Protein AF-F0QXR1-F1 (afdb_monomer_lite)

Organism: Vulcanisaeta moutnovskia (strain 768-28) (NCBI:txid985053)

Structure (mmCIF, N/CA/C/O backbone):
data_AF-F0QXR1-F1
#
_entry.id   AF-F0QXR1-F1
#
loop_
_atom_site.group_PDB
_atom_site.id
_atom_site.type_symbol
_atom_site.label_atom_id
_atom_site.label_alt_id
_atom_site.label_comp_id
_atom_site.label_asym_id
_atom_site.label_entity_id
_atom_site.label_seq_id
_atom_site.pdbx_PDB_ins_code
_atom_site.Cartn_x
_atom_site.Cartn_y
_atom_site.Cartn_z
_atom_site.occupancy
_atom_site.B_iso_or_equiv
_atom_site.auth_seq_id
_atom_site.auth_comp_id
_atom_site.auth_asym_id
_atom_site.auth_atom_id
_atom_site.pdbx_PDB_model_num
ATOM 1 N N . MET A 1 1 ? 12.533 4.078 -15.653 1.00 72.50 1 MET A N 1
ATOM 2 C CA . MET A 1 1 ? 11.443 5.042 -15.370 1.00 72.50 1 MET A CA 1
ATOM 3 C C . MET A 1 1 ? 10.532 5.241 -16.582 1.00 72.50 1 MET A C 1
ATOM 5 O O . MET A 1 1 ? 11.009 5.648 -17.636 1.00 72.50 1 MET A O 1
ATOM 9 N N . LEU A 1 2 ? 9.232 4.971 -16.427 1.00 80.25 2 LEU A N 1
ATOM 10 C CA . LEU A 1 2 ? 8.187 5.244 -17.425 1.00 80.25 2 LEU A CA 1
ATOM 11 C C . LEU A 1 2 ? 7.410 6.503 -17.015 1.00 80.25 2 LEU A C 1
ATOM 13 O O . LEU A 1 2 ? 6.912 6.573 -15.891 1.00 80.25 2 LEU A O 1
ATOM 17 N N . THR A 1 3 ? 7.275 7.476 -17.915 1.00 80.38 3 THR A N 1
ATOM 18 C CA . THR A 1 3 ? 6.455 8.674 -17.676 1.00 80.38 3 THR A CA 1
ATOM 19 C C . THR A 1 3 ? 5.080 8.482 -18.296 1.00 80.38 3 THR A C 1
ATOM 21 O O . THR A 1 3 ? 4.960 8.214 -19.491 1.00 80.38 3 THR A O 1
ATOM 24 N N . LEU A 1 4 ? 4.039 8.635 -17.485 1.00 72.56 4 LEU A N 1
ATOM 25 C CA . LEU A 1 4 ? 2.652 8.558 -17.917 1.00 72.56 4 LEU A CA 1
ATOM 26 C C . LEU A 1 4 ? 2.034 9.959 -17.839 1.00 72.56 4 LEU A C 1
ATOM 28 O O . LEU A 1 4 ? 1.916 10.543 -16.760 1.00 72.56 4 LEU A O 1
ATOM 32 N N . SER A 1 5 ? 1.610 10.482 -18.988 1.00 60.94 5 SER A N 1
ATOM 33 C CA . SER A 1 5 ? 0.828 11.713 -19.089 1.00 60.94 5 SER A CA 1
ATOM 34 C C . SER A 1 5 ? -0.500 11.369 -19.745 1.00 60.94 5 SER A C 1
ATOM 36 O O . SER A 1 5 ? -0.561 11.071 -20.933 1.00 60.94 5 SER A O 1
ATOM 38 N N . GLU A 1 6 ? -1.578 11.357 -18.968 1.00 52.34 6 GLU A N 1
ATOM 39 C CA . GLU A 1 6 ? -2.921 11.207 -19.520 1.00 52.34 6 GLU A CA 1
ATOM 40 C C . GLU A 1 6 ? -3.822 12.330 -19.019 1.00 52.34 6 GLU A C 1
ATOM 42 O O . GLU A 1 6 ? -3.896 12.620 -17.819 1.00 52.34 6 GLU A O 1
ATOM 47 N N . GLY A 1 7 ? -4.636 12.879 -19.925 1.00 43.28 7 GLY A N 1
ATOM 48 C CA . GLY A 1 7 ? -5.728 13.806 -19.607 1.00 43.28 7 GLY A CA 1
ATOM 49 C C . GLY A 1 7 ? -6.754 13.283 -18.578 1.00 43.28 7 GLY A C 1
ATOM 50 O O . GLY A 1 7 ? -7.617 14.042 -18.146 1.00 43.28 7 GLY A O 1
ATOM 51 N N . LEU A 1 8 ? -6.650 12.023 -18.130 1.00 47.97 8 LEU A N 1
ATOM 52 C CA . LEU A 1 8 ? -7.508 11.349 -17.147 1.00 47.97 8 LEU A CA 1
ATOM 53 C C . LEU A 1 8 ? -6.996 11.424 -15.689 1.00 47.97 8 LEU A C 1
ATOM 55 O O . LEU A 1 8 ? -7.782 11.190 -14.763 1.00 47.97 8 LEU A O 1
ATOM 59 N N . ILE A 1 9 ? -5.730 11.797 -15.449 1.00 52.00 9 ILE A N 1
ATOM 60 C CA . ILE A 1 9 ? -5.083 11.875 -14.118 1.00 52.00 9 ILE A CA 1
ATOM 61 C C . ILE A 1 9 ? -4.998 13.337 -13.644 1.00 52.00 9 ILE A C 1
ATOM 63 O O . ILE A 1 9 ? -3.926 13.876 -13.400 1.00 52.00 9 ILE A O 1
ATOM 67 N N . ARG A 1 10 ? -6.131 14.052 -13.580 1.00 54.28 10 ARG A N 1
ATOM 68 C CA . ARG A 1 10 ? -6.180 15.487 -13.189 1.00 54.28 10 ARG A CA 1
ATOM 69 C C . ARG A 1 10 ? -5.155 16.394 -13.922 1.00 54.28 10 ARG A C 1
ATOM 71 O O . ARG A 1 10 ? -4.779 17.425 -13.372 1.00 54.28 10 ARG A O 1
ATOM 78 N N . ARG A 1 11 ? -4.717 16.033 -15.140 1.00 61.03 11 ARG A N 1
ATOM 79 C CA . ARG A 1 11 ? -3.659 16.724 -15.913 1.00 61.03 11 ARG A CA 1
ATOM 80 C C . ARG A 1 11 ? -2.295 16.805 -15.204 1.00 61.03 11 ARG A C 1
ATOM 82 O O . ARG A 1 11 ? -1.576 17.782 -15.382 1.00 61.03 11 ARG A O 1
ATOM 89 N N . ARG A 1 12 ? -1.949 15.822 -14.370 1.00 67.25 12 ARG A N 1
ATOM 90 C CA . ARG A 1 12 ? -0.618 15.725 -13.758 1.00 67.25 12 ARG A CA 1
ATOM 91 C C . ARG A 1 12 ? 0.124 14.531 -14.330 1.00 67.25 12 ARG A C 1
ATOM 93 O O . ARG A 1 12 ? -0.427 13.434 -14.380 1.00 67.25 12 ARG A O 1
ATOM 100 N N . GLU A 1 13 ? 1.360 14.771 -14.740 1.00 76.94 13 GLU A N 1
ATOM 101 C CA . GLU A 1 13 ? 2.291 13.710 -15.098 1.00 76.94 13 GLU A CA 1
ATOM 102 C C . GLU A 1 13 ? 2.606 12.873 -13.863 1.00 76.94 13 GLU A C 1
ATOM 104 O O . GLU A 1 13 ? 2.710 13.392 -12.746 1.00 76.94 13 GLU A O 1
ATOM 109 N N . VAL A 1 14 ? 2.733 11.569 -14.065 1.00 84.00 14 VAL A N 1
ATOM 110 C CA . VAL A 1 14 ? 3.158 10.643 -13.023 1.00 84.00 14 VAL A CA 1
ATOM 111 C C . VAL A 1 14 ? 4.272 9.754 -13.546 1.00 84.00 14 VAL A C 1
ATOM 113 O O . VAL A 1 14 ? 4.337 9.418 -14.728 1.00 84.00 14 VAL A O 1
ATOM 116 N N . TYR A 1 15 ? 5.145 9.365 -12.633 1.00 87.75 15 TYR A N 1
ATOM 117 C CA . TYR A 1 15 ? 6.310 8.544 -12.904 1.00 87.75 15 TYR A CA 1
ATOM 118 C C . TYR A 1 15 ? 6.078 7.161 -12.332 1.00 87.75 15 TYR A C 1
ATOM 120 O O . TYR A 1 15 ? 5.673 7.035 -11.173 1.00 87.75 15 TYR A O 1
ATOM 128 N N . VAL A 1 16 ? 6.337 6.141 -13.140 1.00 88.75 16 VAL A N 1
ATOM 129 C CA . VAL A 1 16 ? 6.186 4.743 -12.754 1.00 88.75 16 VAL A CA 1
ATOM 130 C C . VAL A 1 16 ? 7.544 4.056 -12.760 1.00 88.75 16 VAL A C 1
ATOM 132 O O . VAL A 1 16 ? 8.343 4.219 -13.687 1.00 88.75 16 VAL A O 1
ATOM 135 N N . TYR A 1 17 ? 7.775 3.274 -11.714 1.00 91.06 17 TYR A N 1
ATOM 136 C CA . TYR A 1 17 ? 8.972 2.477 -11.488 1.00 91.06 17 TYR A CA 1
ATOM 137 C C . TYR A 1 17 ? 8.542 1.046 -11.193 1.00 91.06 17 TYR A C 1
ATOM 139 O O . TYR A 1 17 ? 7.584 0.853 -10.445 1.00 91.06 17 TYR A O 1
ATOM 147 N N . GLY A 1 18 ? 9.225 0.064 -11.771 1.00 91.44 18 GLY A N 1
ATOM 148 C CA . GLY A 1 18 ? 9.021 -1.345 -11.453 1.00 91.44 18 GLY A CA 1
ATOM 149 C C . GLY A 1 18 ? 10.241 -1.937 -10.782 1.00 91.44 18 GLY A C 1
ATOM 150 O O . GLY A 1 18 ? 11.362 -1.537 -11.080 1.00 91.44 18 GLY A O 1
ATOM 151 N N . PHE A 1 19 ? 10.014 -2.883 -9.882 1.00 92.00 19 PHE A N 1
ATOM 152 C CA . PHE A 1 19 ? 11.052 -3.588 -9.144 1.00 92.00 19 PHE A CA 1
ATOM 153 C C . PHE A 1 19 ? 10.645 -5.044 -8.950 1.00 92.00 19 PHE A C 1
ATOM 155 O O . PHE A 1 19 ? 9.488 -5.334 -8.630 1.00 92.00 19 PHE A O 1
ATOM 162 N N . ARG A 1 20 ? 11.613 -5.953 -9.040 1.00 88.06 20 ARG A N 1
ATOM 163 C CA . ARG A 1 20 ? 11.394 -7.360 -8.711 1.00 88.06 20 ARG A CA 1
ATOM 164 C C . ARG A 1 20 ? 11.260 -7.526 -7.193 1.00 88.06 20 ARG A C 1
ATOM 166 O O . ARG A 1 20 ? 12.083 -7.039 -6.430 1.00 88.06 20 ARG A O 1
ATOM 173 N N . SER A 1 21 ? 10.249 -8.245 -6.720 1.00 78.81 21 SER A N 1
ATOM 174 C CA . SER A 1 21 ? 10.169 -8.647 -5.305 1.00 78.81 21 SER A CA 1
ATOM 175 C C . SER A 1 21 ? 11.147 -9.806 -5.030 1.00 78.81 21 SER A C 1
ATOM 177 O O . SER A 1 21 ? 11.225 -10.713 -5.864 1.00 78.81 21 SER A O 1
ATOM 179 N N . PRO A 1 22 ? 11.885 -9.833 -3.898 1.00 72.50 22 PRO A N 1
ATOM 180 C CA . PRO A 1 22 ? 11.753 -8.974 -2.714 1.00 72.50 22 PRO A CA 1
ATOM 181 C C . PRO A 1 22 ? 12.795 -7.838 -2.628 1.00 72.50 22 PRO A C 1
ATOM 183 O O . PRO A 1 22 ? 13.458 -7.671 -1.603 1.00 72.50 22 PRO A O 1
ATOM 186 N N . THR A 1 23 ? 12.968 -7.021 -3.670 1.00 82.69 23 THR A N 1
ATOM 187 C CA . THR A 1 23 ? 13.777 -5.798 -3.551 1.00 82.69 23 THR A CA 1
ATOM 188 C C . THR A 1 23 ? 13.119 -4.814 -2.585 1.00 82.69 23 THR A C 1
ATOM 190 O O . THR A 1 23 ? 11.924 -4.563 -2.678 1.00 82.69 23 THR A O 1
ATOM 193 N N . SER A 1 24 ? 13.902 -4.253 -1.658 1.00 88.25 24 SER A N 1
ATOM 194 C CA . SER A 1 24 ? 13.409 -3.292 -0.666 1.00 88.25 24 SER A CA 1
ATOM 195 C C . SER A 1 24 ? 13.234 -1.901 -1.278 1.00 88.25 24 SER A C 1
ATOM 197 O O . SER A 1 24 ? 14.209 -1.271 -1.690 1.00 88.25 24 SER A O 1
ATOM 199 N N . VAL A 1 25 ? 11.994 -1.416 -1.321 1.00 91.88 25 VAL A N 1
ATOM 200 C CA . VAL A 1 25 ? 11.603 -0.135 -1.918 1.00 91.88 25 VAL A CA 1
ATOM 201 C C . VAL A 1 25 ? 10.831 0.701 -0.903 1.00 91.88 25 VAL A C 1
ATOM 203 O O . VAL A 1 25 ? 9.947 0.211 -0.193 1.00 91.88 25 VAL A O 1
ATOM 206 N N . THR A 1 26 ? 11.159 1.989 -0.824 1.00 91.69 26 THR A N 1
ATOM 207 C CA . THR A 1 26 ? 10.512 2.917 0.103 1.00 91.69 26 THR A CA 1
ATOM 208 C C . THR A 1 26 ? 9.319 3.629 -0.531 1.00 91.69 26 THR A C 1
ATOM 210 O O . THR A 1 26 ? 9.391 4.161 -1.639 1.00 91.69 26 THR A O 1
ATOM 213 N N . VAL A 1 27 ? 8.213 3.688 0.210 1.00 90.31 27 VAL A N 1
ATOM 214 C CA . VAL A 1 27 ? 6.989 4.400 -0.174 1.00 90.31 27 VAL A CA 1
ATOM 215 C C . VAL A 1 27 ? 6.838 5.598 0.746 1.00 90.31 27 VAL A C 1
ATOM 217 O O . VAL A 1 27 ? 6.574 5.447 1.936 1.00 90.31 27 VAL A O 1
ATOM 220 N N . GLY A 1 28 ? 7.045 6.789 0.192 1.00 88.56 28 GLY A N 1
ATOM 221 C CA . GLY A 1 28 ? 6.899 8.046 0.922 1.00 88.56 28 GLY A CA 1
ATOM 222 C C . GLY A 1 28 ? 5.677 8.841 0.475 1.00 88.56 28 GLY A C 1
ATOM 223 O O . GLY A 1 28 ? 4.862 8.382 -0.323 1.00 88.56 28 GLY A O 1
ATOM 224 N N . LEU A 1 29 ? 5.582 10.078 0.962 1.00 87.81 29 LEU A N 1
ATOM 225 C CA . LEU A 1 29 ? 4.516 11.004 0.575 1.00 87.81 29 LEU A CA 1
ATOM 226 C C . LEU A 1 29 ? 4.502 11.267 -0.936 1.00 87.81 29 LEU A C 1
ATOM 228 O O . LEU A 1 29 ? 5.550 11.430 -1.566 1.00 87.81 29 LEU A O 1
ATOM 232 N N . GLY A 1 30 ? 3.299 11.325 -1.509 1.00 83.88 30 GLY A N 1
ATOM 233 C CA . GLY A 1 30 ? 3.106 11.534 -2.947 1.00 83.88 30 GLY A CA 1
ATOM 234 C C . GLY A 1 30 ? 3.433 10.311 -3.809 1.00 83.88 30 GLY A C 1
ATOM 235 O O . GLY A 1 30 ? 3.497 10.442 -5.033 1.00 83.88 30 GLY A O 1
ATOM 236 N N . SER A 1 31 ? 3.638 9.145 -3.187 1.00 88.38 31 SER A N 1
ATOM 237 C CA . SER A 1 31 ? 3.840 7.872 -3.871 1.00 88.38 31 SER A CA 1
ATOM 238 C C . SER A 1 31 ? 2.802 6.835 -3.459 1.00 88.38 31 SER A C 1
ATOM 240 O O . SER A 1 31 ? 2.348 6.794 -2.316 1.00 88.38 31 SER A O 1
ATOM 242 N N . ILE A 1 32 ? 2.461 5.975 -4.411 1.00 90.00 32 ILE A N 1
ATOM 243 C CA . ILE A 1 32 ? 1.575 4.831 -4.231 1.00 90.00 32 ILE A CA 1
ATOM 244 C C . ILE A 1 32 ? 2.317 3.605 -4.744 1.00 90.00 32 ILE A C 1
ATOM 246 O O . ILE A 1 32 ? 2.831 3.618 -5.862 1.00 90.00 32 ILE A O 1
ATOM 250 N N . ALA A 1 33 ? 2.364 2.552 -3.941 1.00 91.62 33 ALA A N 1
ATOM 251 C CA . ALA A 1 33 ? 2.878 1.262 -4.360 1.00 91.62 33 ALA A CA 1
ATOM 252 C C . ALA A 1 33 ? 1.741 0.325 -4.743 1.00 91.62 33 ALA A C 1
ATOM 254 O O . ALA A 1 33 ? 0.700 0.297 -4.093 1.00 91.62 33 ALA A O 1
ATOM 255 N N . LEU A 1 34 ? 1.978 -0.489 -5.755 1.00 91.12 34 LEU A N 1
ATOM 256 C CA . LEU A 1 34 ? 1.253 -1.714 -6.013 1.00 91.12 34 LEU A CA 1
ATOM 257 C C . LEU A 1 34 ? 2.220 -2.874 -5.798 1.00 91.12 34 LEU A C 1
ATOM 259 O O . LEU A 1 34 ? 3.281 -2.927 -6.411 1.00 91.12 34 LEU A O 1
ATOM 263 N N . VAL A 1 35 ? 1.825 -3.821 -4.963 1.00 91.44 35 VAL A N 1
ATOM 264 C CA . VAL A 1 35 ? 2.583 -5.034 -4.679 1.00 91.44 35 VAL A CA 1
ATOM 265 C C . VAL A 1 35 ? 1.790 -6.220 -5.188 1.00 91.44 35 VAL A C 1
ATOM 267 O O . VAL A 1 35 ? 0.648 -6.434 -4.783 1.00 91.44 35 VAL A O 1
ATOM 270 N N . THR A 1 36 ? 2.407 -6.984 -6.076 1.00 89.12 36 THR A N 1
ATOM 271 C CA . THR A 1 36 ? 1.893 -8.245 -6.612 1.00 89.12 36 THR A CA 1
ATOM 272 C C . THR A 1 36 ? 2.933 -9.338 -6.391 1.00 89.12 36 THR A C 1
ATOM 274 O O . THR A 1 36 ? 4.043 -9.078 -5.919 1.00 89.12 36 THR A O 1
ATOM 277 N N . LYS A 1 37 ? 2.594 -10.581 -6.732 1.00 87.69 37 LYS A N 1
ATOM 278 C CA . LYS A 1 37 ? 3.549 -11.684 -6.660 1.00 87.69 37 LYS A CA 1
ATOM 279 C C . LYS A 1 37 ? 4.710 -11.443 -7.630 1.00 87.69 37 LYS A C 1
ATOM 281 O O . LYS A 1 37 ? 4.536 -11.518 -8.840 1.00 87.69 37 LYS A O 1
ATOM 286 N N . GLY A 1 38 ? 5.893 -11.173 -7.084 1.00 86.56 38 GLY A N 1
ATOM 287 C CA . GLY A 1 38 ? 7.133 -11.015 -7.851 1.00 86.56 38 GLY A CA 1
ATOM 288 C C . GLY A 1 38 ? 7.403 -9.611 -8.400 1.00 86.56 38 GLY A C 1
ATOM 289 O O . GLY A 1 38 ? 8.540 -9.356 -8.779 1.00 86.56 38 GLY A O 1
ATOM 290 N N . LEU A 1 39 ? 6.431 -8.692 -8.374 1.00 88.31 39 LEU A N 1
ATOM 291 C CA . LEU A 1 39 ? 6.564 -7.343 -8.936 1.00 88.31 39 LEU A CA 1
ATOM 292 C C . LEU A 1 39 ? 6.011 -6.279 -7.981 1.00 88.31 39 LEU A C 1
ATOM 294 O O . LEU A 1 39 ? 4.889 -6.388 -7.473 1.00 88.31 39 LEU A O 1
ATOM 298 N N . ILE A 1 40 ? 6.796 -5.223 -7.789 1.00 91.50 40 ILE A N 1
ATOM 299 C CA . ILE A 1 40 ? 6.435 -4.008 -7.062 1.00 91.50 40 ILE A CA 1
ATOM 300 C C . ILE A 1 40 ? 6.450 -2.854 -8.059 1.00 91.50 40 ILE A C 1
ATOM 302 O O . ILE A 1 40 ? 7.470 -2.593 -8.692 1.00 91.50 40 ILE A O 1
ATOM 306 N N . LEU A 1 41 ? 5.339 -2.134 -8.173 1.00 90.75 41 LEU A N 1
ATOM 307 C CA . LEU A 1 41 ? 5.257 -0.909 -8.959 1.00 90.75 41 LEU A CA 1
ATOM 308 C C . LEU A 1 41 ? 5.100 0.288 -8.035 1.00 90.75 41 LEU A C 1
ATOM 310 O O . LEU A 1 41 ? 4.219 0.294 -7.181 1.00 90.75 41 LEU A O 1
ATOM 314 N N . ILE A 1 42 ? 5.899 1.329 -8.237 1.00 90.94 42 ILE A N 1
ATOM 315 C CA . ILE A 1 42 ? 5.739 2.611 -7.554 1.00 90.94 42 ILE A CA 1
ATOM 316 C C . ILE A 1 42 ? 5.268 3.650 -8.560 1.00 90.94 42 ILE A C 1
ATOM 318 O O . ILE A 1 42 ? 5.934 3.890 -9.561 1.00 90.94 42 ILE A O 1
ATOM 322 N N . VAL A 1 43 ? 4.145 4.299 -8.267 1.00 88.88 43 VAL A N 1
ATOM 323 C CA . VAL A 1 43 ? 3.699 5.518 -8.947 1.00 88.88 43 VAL A CA 1
ATOM 324 C C . VAL A 1 43 ? 4.019 6.711 -8.058 1.00 88.88 43 VAL A C 1
ATOM 326 O O . VAL A 1 43 ? 3.712 6.702 -6.867 1.00 88.88 43 VAL A O 1
ATOM 329 N N . SER A 1 44 ? 4.608 7.755 -8.631 1.00 87.94 44 SER A N 1
ATOM 330 C CA . SER A 1 44 ? 4.955 8.991 -7.931 1.00 87.94 44 SER A CA 1
ATOM 331 C C . SER A 1 44 ? 4.538 10.214 -8.741 1.00 87.94 44 SER A C 1
ATOM 333 O O . SER A 1 44 ? 4.689 10.241 -9.961 1.00 87.94 44 SER A O 1
ATOM 335 N N . ALA A 1 45 ? 4.045 11.251 -8.062 1.00 84.12 45 ALA A N 1
ATOM 336 C CA . ALA A 1 45 ? 3.723 12.534 -8.698 1.00 84.12 45 ALA A CA 1
ATOM 337 C C . ALA A 1 45 ? 4.969 13.351 -9.095 1.00 84.12 45 ALA A C 1
ATOM 339 O O . ALA A 1 45 ? 4.862 14.324 -9.833 1.00 84.12 45 ALA A O 1
ATOM 340 N N . ILE A 1 46 ? 6.142 12.973 -8.584 1.00 85.00 46 ILE A N 1
ATOM 341 C CA . ILE A 1 46 ? 7.437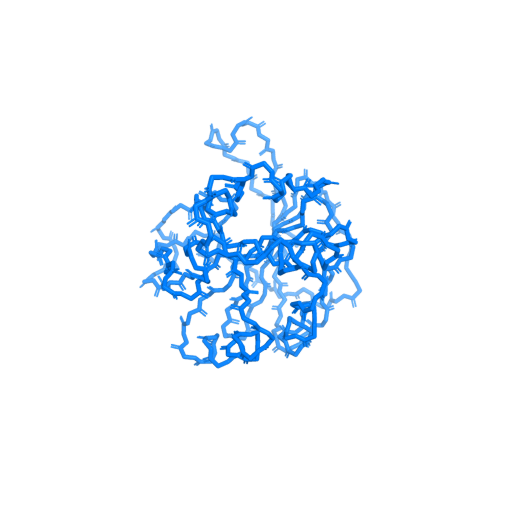 13.592 -8.886 1.00 85.00 46 ILE A CA 1
ATOM 342 C C . ILE A 1 46 ? 8.470 12.510 -9.220 1.00 85.00 46 ILE A C 1
ATOM 344 O O . ILE A 1 46 ? 8.331 11.382 -8.724 1.00 85.00 46 ILE A O 1
ATOM 348 N N . PRO A 1 47 ? 9.512 12.821 -10.012 1.00 86.94 47 PRO A N 1
ATOM 349 C CA . PRO A 1 47 ? 10.625 11.907 -10.220 1.00 86.94 47 PRO A CA 1
ATOM 350 C C . PRO A 1 47 ? 11.252 11.497 -8.884 1.00 86.94 47 PRO A C 1
ATOM 352 O O . PRO A 1 47 ? 11.336 12.300 -7.952 1.00 86.94 47 PRO A O 1
ATOM 355 N N . ARG A 1 48 ? 11.682 10.243 -8.780 1.00 85.69 48 ARG A N 1
ATOM 356 C CA . ARG A 1 48 ? 12.312 9.678 -7.589 1.00 85.69 48 ARG A CA 1
ATOM 357 C C . ARG A 1 48 ? 13.532 8.872 -7.990 1.00 85.69 48 ARG A C 1
ATOM 359 O O . ARG A 1 48 ? 13.563 8.269 -9.054 1.00 85.69 48 ARG A O 1
ATOM 366 N N . SER A 1 49 ? 14.510 8.863 -7.096 1.00 84.94 49 SER A N 1
ATOM 367 C CA . SER A 1 49 ? 15.645 7.954 -7.159 1.00 84.94 49 SER A CA 1
ATOM 368 C C . SER A 1 49 ? 15.450 6.864 -6.114 1.00 84.94 49 SER A C 1
ATOM 370 O O . SER A 1 49 ? 15.025 7.148 -4.990 1.00 84.94 49 SER A O 1
ATOM 372 N N . PHE A 1 50 ? 15.743 5.627 -6.493 1.00 85.62 50 PHE A N 1
ATOM 373 C CA . PHE A 1 50 ? 15.666 4.468 -5.618 1.00 85.62 50 PHE A CA 1
ATOM 374 C C . PHE A 1 50 ? 17.032 3.791 -5.567 1.00 85.62 50 PHE A C 1
ATOM 376 O O . PHE A 1 50 ? 17.708 3.661 -6.581 1.00 85.62 50 PHE A O 1
ATOM 383 N N . ASN A 1 51 ? 17.405 3.278 -4.396 1.00 82.19 51 ASN A N 1
ATOM 384 C CA . ASN A 1 51 ? 18.607 2.452 -4.225 1.00 82.19 51 ASN A CA 1
ATOM 385 C C . ASN A 1 51 ? 18.331 0.978 -4.589 1.00 82.19 51 ASN A C 1
ATOM 387 O O . ASN A 1 51 ? 18.841 0.063 -3.948 1.00 82.19 51 ASN A O 1
ATOM 391 N N . ALA A 1 52 ? 17.453 0.753 -5.564 1.00 83.12 52 ALA A N 1
ATOM 392 C CA . ALA A 1 52 ? 16.915 -0.540 -5.955 1.00 83.12 52 ALA A CA 1
ATOM 393 C C . ALA A 1 52 ? 17.052 -0.699 -7.471 1.00 83.12 52 ALA A C 1
ATOM 395 O O . ALA A 1 52 ? 16.884 0.269 -8.211 1.00 83.12 52 ALA A O 1
ATOM 396 N N . GLN A 1 53 ? 17.347 -1.914 -7.934 1.00 83.25 53 GLN A N 1
ATOM 397 C CA . GLN A 1 53 ? 17.446 -2.185 -9.364 1.00 83.25 53 GLN A CA 1
ATOM 398 C C . GLN A 1 53 ? 16.049 -2.162 -9.996 1.00 83.25 53 GLN A C 1
ATOM 400 O O . GLN A 1 53 ? 15.196 -2.976 -9.639 1.00 83.25 53 GLN A O 1
ATOM 405 N N . GLU A 1 54 ? 15.826 -1.226 -10.921 1.00 84.88 54 GLU A N 1
ATOM 406 C CA . GLU A 1 54 ? 14.576 -1.137 -11.680 1.00 84.88 54 GLU A CA 1
ATOM 407 C C . GLU A 1 54 ? 14.428 -2.320 -12.649 1.00 84.88 54 GLU A C 1
ATOM 409 O O . GLU A 1 54 ? 15.390 -2.768 -13.277 1.00 84.88 54 GLU A O 1
ATOM 414 N N . GLU A 1 55 ? 13.196 -2.795 -12.797 1.00 85.12 55 GLU A N 1
ATOM 415 C CA . GLU A 1 55 ? 12.782 -3.772 -13.799 1.00 85.12 55 GLU A CA 1
ATOM 416 C C . GLU A 1 55 ? 12.129 -3.039 -14.986 1.00 85.12 55 GLU A C 1
ATOM 418 O O . GLU A 1 55 ? 11.424 -2.041 -14.779 1.00 85.12 55 GLU A O 1
ATOM 423 N N . PRO A 1 56 ? 12.345 -3.480 -16.241 1.00 84.06 56 PRO A N 1
ATOM 424 C CA . PRO A 1 56 ? 11.602 -2.946 -17.376 1.00 84.06 56 PRO A CA 1
ATOM 425 C C . PRO A 1 56 ? 10.095 -3.139 -17.168 1.00 84.06 56 PRO A C 1
ATOM 427 O O . PRO A 1 56 ? 9.636 -4.240 -16.881 1.00 84.06 56 PRO A O 1
ATOM 430 N N . ILE A 1 57 ? 9.330 -2.060 -17.341 1.00 81.44 57 ILE A N 1
ATOM 431 C CA . ILE A 1 57 ? 7.875 -2.040 -17.149 1.00 81.44 57 ILE A CA 1
ATOM 432 C C . ILE A 1 57 ? 7.146 -1.659 -18.431 1.00 81.44 57 ILE A C 1
ATOM 434 O O . ILE A 1 57 ? 7.551 -0.748 -19.156 1.00 81.44 57 ILE A O 1
ATOM 438 N N . SER A 1 58 ? 6.030 -2.333 -18.676 1.00 78.50 58 SER A N 1
ATOM 439 C CA . SER A 1 58 ? 5.070 -2.009 -19.722 1.00 78.50 58 SER A CA 1
ATOM 440 C C . SER A 1 58 ? 3.926 -1.150 -19.173 1.00 78.50 58 SER A C 1
ATOM 442 O O . SER A 1 58 ? 3.633 -1.132 -17.976 1.00 78.50 58 SER A O 1
ATOM 444 N N . LEU A 1 59 ? 3.205 -0.463 -20.064 1.00 72.94 59 LEU A N 1
ATOM 445 C CA . LEU A 1 59 ? 1.980 0.254 -19.686 1.00 72.94 59 LEU A CA 1
ATOM 446 C C . LEU A 1 59 ? 0.930 -0.686 -19.080 1.00 72.94 59 LEU A C 1
ATOM 448 O O . LEU A 1 59 ? 0.177 -0.274 -18.194 1.00 72.94 59 LEU A O 1
ATOM 452 N N . ASN A 1 60 ? 0.908 -1.950 -19.507 1.00 74.44 60 ASN A N 1
ATOM 453 C CA . ASN A 1 60 ? -0.066 -2.917 -19.024 1.00 74.44 60 ASN A CA 1
ATOM 454 C C . ASN A 1 60 ? 0.111 -3.253 -17.544 1.00 74.44 60 ASN A C 1
ATOM 456 O O . ASN A 1 60 ? -0.879 -3.507 -16.860 1.00 74.44 60 ASN A O 1
ATOM 460 N N . ASP A 1 61 ? 1.338 -3.164 -17.038 1.00 73.94 61 ASP A N 1
ATOM 461 C CA . ASP A 1 61 ? 1.640 -3.403 -15.627 1.00 73.94 61 ASP A CA 1
ATOM 462 C C . ASP A 1 61 ? 0.997 -2.323 -14.737 1.00 73.94 61 ASP A C 1
ATOM 464 O O . ASP A 1 61 ? 0.618 -2.569 -13.595 1.00 73.94 61 ASP A O 1
ATOM 468 N N . THR A 1 62 ? 0.785 -1.123 -15.287 1.00 75.88 62 THR A N 1
ATOM 469 C CA . THR A 1 62 ? 0.214 0.031 -14.570 1.00 75.88 62 THR A CA 1
ATOM 470 C C . THR A 1 62 ? -1.318 0.080 -14.583 1.00 75.88 62 THR A C 1
ATOM 472 O O . THR A 1 62 ? -1.937 0.709 -13.712 1.00 75.88 62 THR A O 1
ATOM 475 N N . LEU A 1 63 ? -1.946 -0.588 -15.556 1.00 75.25 63 LEU A N 1
ATOM 476 C CA . LEU A 1 63 ? -3.391 -0.607 -15.763 1.00 75.25 63 LEU A CA 1
ATOM 477 C C . LEU A 1 63 ? -3.976 -1.907 -15.236 1.00 75.25 63 LEU A C 1
ATOM 479 O O . LEU A 1 63 ? -3.784 -2.972 -15.814 1.00 75.25 63 LEU A O 1
ATOM 483 N N . ILE A 1 64 ? -4.751 -1.812 -14.157 1.00 76.00 64 ILE A N 1
ATOM 484 C CA . ILE A 1 64 ? -5.235 -2.998 -13.456 1.00 76.00 64 ILE A CA 1
ATOM 485 C C . ILE A 1 64 ? -6.746 -2.987 -13.408 1.00 76.00 64 ILE A C 1
ATOM 487 O O . ILE A 1 64 ? -7.389 -2.048 -12.925 1.00 76.00 64 ILE A O 1
ATOM 491 N N . ARG A 1 65 ? -7.342 -4.083 -13.870 1.00 75.00 65 ARG A N 1
ATOM 492 C CA . ARG A 1 65 ? -8.747 -4.354 -13.602 1.00 75.00 65 ARG A CA 1
ATOM 493 C C . ARG A 1 65 ? -8.841 -5.201 -12.348 1.00 75.00 65 ARG A C 1
ATOM 495 O O . ARG A 1 65 ? -8.391 -6.342 -12.322 1.00 75.00 65 ARG A O 1
ATOM 502 N N . GLY A 1 66 ? -9.473 -4.660 -11.313 1.00 73.50 66 GL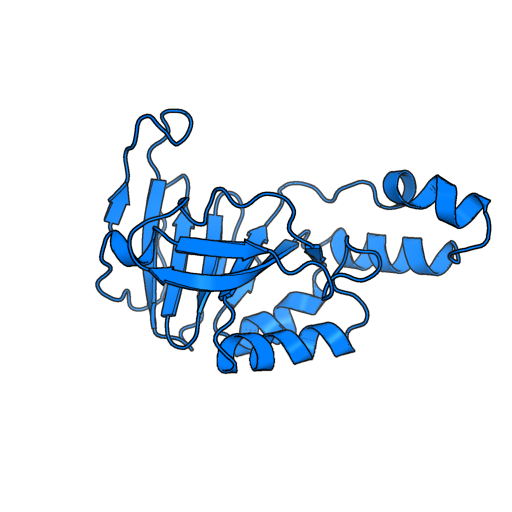Y A N 1
ATOM 503 C CA . GLY A 1 66 ? -9.621 -5.390 -10.063 1.00 73.50 66 GLY A CA 1
ATOM 504 C C . GLY A 1 66 ? -10.787 -4.930 -9.207 1.00 73.50 66 GLY A C 1
ATOM 505 O O . GLY A 1 66 ? -11.335 -3.837 -9.386 1.00 73.50 66 GLY A O 1
ATOM 506 N N . ARG A 1 67 ? -11.185 -5.804 -8.278 1.00 77.81 67 ARG A N 1
ATOM 507 C CA . ARG A 1 67 ? -12.218 -5.529 -7.273 1.00 77.81 67 ARG A CA 1
ATOM 508 C C . ARG A 1 67 ? -11.558 -5.367 -5.910 1.00 77.81 67 ARG A C 1
ATOM 510 O O . ARG A 1 67 ? -10.837 -6.256 -5.468 1.00 77.81 67 ARG A O 1
ATOM 517 N N . VAL A 1 68 ? -11.856 -4.258 -5.234 1.00 76.50 68 VAL A N 1
ATOM 518 C CA . VAL A 1 68 ? -11.400 -4.030 -3.858 1.00 76.50 68 VAL A CA 1
ATOM 519 C C . VAL A 1 68 ? -12.141 -4.977 -2.913 1.00 76.50 68 VAL A C 1
ATOM 521 O O . VAL A 1 68 ? -13.376 -5.028 -2.907 1.00 76.50 68 VAL A O 1
ATOM 524 N N . ARG A 1 69 ? -11.388 -5.721 -2.106 1.00 78.25 69 ARG A N 1
ATOM 525 C CA . ARG A 1 69 ? -11.893 -6.662 -1.104 1.00 78.25 69 ARG A CA 1
ATOM 526 C C . ARG A 1 69 ? -11.845 -6.001 0.272 1.00 78.25 69 ARG A C 1
ATOM 528 O O . ARG A 1 69 ? -10.787 -5.844 0.865 1.00 78.25 69 ARG A O 1
ATOM 535 N N . ARG A 1 70 ? -13.016 -5.625 0.787 1.00 73.62 70 ARG A N 1
ATOM 536 C CA . ARG A 1 70 ? -13.159 -4.940 2.086 1.00 73.62 70 ARG A CA 1
ATOM 537 C C . ARG A 1 70 ? -13.314 -5.864 3.285 1.00 73.62 70 ARG A C 1
ATOM 539 O O . ARG A 1 70 ? -13.185 -5.398 4.404 1.00 73.62 70 ARG A O 1
ATOM 546 N N . HIS A 1 71 ? -13.590 -7.146 3.062 1.00 76.69 71 HIS A N 1
ATOM 547 C CA . HIS A 1 71 ? -13.777 -8.111 4.149 1.00 76.69 71 HIS A CA 1
ATOM 548 C C . HIS A 1 71 ? -12.516 -8.283 5.016 1.00 76.69 71 HIS A C 1
ATOM 550 O O . HIS A 1 71 ? -12.617 -8.644 6.179 1.00 76.69 71 HIS A O 1
ATOM 556 N N . PHE A 1 72 ? -11.344 -7.957 4.467 1.00 74.06 72 PHE A N 1
ATOM 557 C CA . PHE A 1 72 ? -10.073 -7.946 5.191 1.00 74.06 72 PHE A CA 1
ATOM 558 C C . PHE A 1 72 ? -9.869 -6.696 6.058 1.00 74.06 72 PHE A C 1
ATOM 560 O O . PHE A 1 72 ? -8.984 -6.686 6.911 1.00 74.06 72 PHE A O 1
ATOM 567 N N . CYS A 1 73 ? -10.662 -5.639 5.849 1.00 78.25 73 CYS A N 1
ATOM 568 C CA . CYS A 1 73 ? -10.686 -4.522 6.775 1.00 78.25 73 CYS A CA 1
ATOM 569 C C . CYS A 1 73 ? -11.613 -4.881 7.951 1.00 78.25 73 CYS A C 1
ATOM 571 O O . CYS A 1 73 ? -12.802 -5.143 7.759 1.00 78.25 73 CYS A O 1
ATOM 573 N N . TRP A 1 74 ? -11.110 -4.793 9.175 1.00 73.88 74 TRP A N 1
ATOM 574 C CA . TRP A 1 74 ? -11.920 -4.679 10.378 1.00 73.88 74 TRP A CA 1
ATOM 575 C C . TRP A 1 74 ? -12.900 -3.514 10.256 1.00 73.88 74 TRP A C 1
ATOM 577 O O . TRP A 1 74 ? -12.523 -2.400 9.868 1.00 73.88 74 TRP A O 1
ATOM 587 N N . ASP A 1 75 ? -14.173 -3.816 10.517 1.00 71.25 75 ASP A N 1
ATOM 588 C CA . ASP A 1 75 ? -15.304 -2.897 10.353 1.00 71.25 75 ASP A CA 1
ATOM 589 C C . ASP A 1 75 ? -15.360 -2.233 8.954 1.00 71.25 75 ASP A C 1
ATOM 591 O O . ASP A 1 75 ? -15.860 -1.128 8.761 1.00 71.25 75 ASP A O 1
ATOM 595 N N . GLY A 1 76 ? -14.779 -2.885 7.939 1.00 71.94 76 GLY A N 1
ATOM 596 C CA . GLY A 1 76 ? -14.720 -2.361 6.575 1.00 71.94 76 GLY A CA 1
ATOM 597 C C . GLY A 1 76 ? -13.784 -1.160 6.379 1.00 71.94 76 GLY A C 1
ATOM 598 O O . GLY A 1 76 ? -13.744 -0.628 5.266 1.00 71.94 76 GLY A O 1
ATOM 599 N N . ASN A 1 77 ? -13.032 -0.754 7.413 1.00 72.75 77 ASN A N 1
ATOM 600 C CA . ASN A 1 77 ? -12.258 0.488 7.408 1.00 72.75 77 ASN A CA 1
ATOM 601 C C . ASN A 1 77 ? -10.777 0.341 7.814 1.00 72.75 77 ASN A C 1
ATOM 603 O O . ASN A 1 77 ? -9.986 1.163 7.365 1.00 72.75 77 ASN A O 1
ATOM 607 N N . PHE A 1 78 ? -10.368 -0.662 8.609 1.00 75.56 78 PHE A N 1
ATOM 608 C CA . PHE A 1 78 ? -8.997 -0.746 9.165 1.00 75.56 78 PHE A CA 1
ATOM 609 C C . PHE A 1 78 ? -8.371 -2.125 9.016 1.00 75.56 78 PHE A C 1
ATOM 611 O O . PHE A 1 78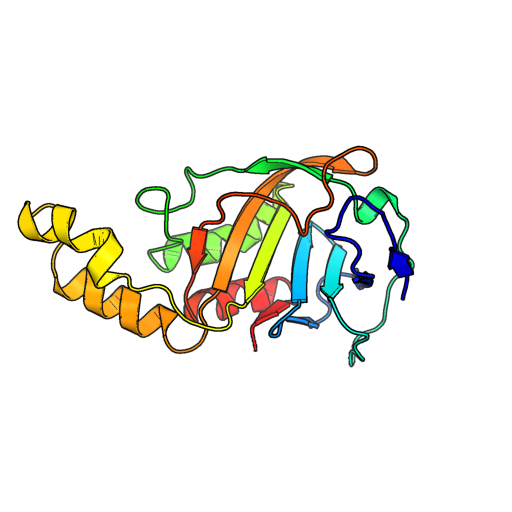 ? -9.060 -3.118 9.168 1.00 75.56 78 PHE A O 1
ATOM 618 N N . ILE A 1 79 ? -7.060 -2.234 8.811 1.00 71.56 79 ILE A N 1
ATOM 619 C CA . ILE A 1 79 ? -6.376 -3.535 8.930 1.00 71.56 79 ILE A CA 1
ATOM 620 C C . ILE A 1 79 ? -5.960 -3.727 10.381 1.00 71.56 79 ILE A C 1
ATOM 622 O O . ILE A 1 79 ? -4.888 -3.299 10.767 1.00 71.56 79 ILE A O 1
ATOM 626 N N . TRP A 1 80 ? -6.796 -4.338 11.203 1.00 64.38 80 TRP A N 1
ATOM 627 C CA . TRP A 1 80 ? -6.528 -4.612 12.620 1.00 64.38 80 TRP A CA 1
ATOM 628 C C . TRP A 1 80 ? -7.256 -5.913 12.987 1.00 64.38 80 TRP A C 1
ATOM 630 O O . TRP A 1 80 ? -8.295 -6.161 12.375 1.00 64.38 80 TRP A O 1
ATOM 640 N N . PRO A 1 81 ? -6.796 -6.777 13.912 1.00 63.91 81 PRO A N 1
ATOM 641 C CA . PRO A 1 81 ? -5.579 -6.752 14.742 1.00 63.91 81 PRO A CA 1
ATOM 642 C C . PRO A 1 81 ? -4.287 -7.154 13.983 1.00 63.91 81 PRO A C 1
ATOM 644 O O . PRO A 1 81 ? -4.357 -7.464 12.792 1.00 63.91 81 PRO A O 1
ATOM 647 N N . PRO A 1 82 ? -3.101 -7.163 14.637 1.00 60.53 82 PRO A N 1
ATOM 648 C CA . PRO A 1 82 ? -1.811 -7.531 14.027 1.00 60.53 82 PRO A CA 1
ATOM 649 C C . PRO A 1 82 ? -1.776 -8.899 13.325 1.00 60.53 82 PRO A C 1
ATOM 651 O O . PRO A 1 82 ? -0.974 -9.116 12.423 1.00 60.53 82 PRO A O 1
ATOM 654 N N . GLU A 1 83 ? -2.661 -9.821 13.690 1.00 63.16 83 GLU A N 1
ATOM 655 C CA . GLU A 1 83 ? -2.800 -11.128 13.033 1.00 63.16 83 GLU A CA 1
ATOM 656 C C . GLU A 1 83 ? -3.219 -10.989 11.559 1.00 63.16 83 GLU A C 1
ATOM 658 O O . GLU A 1 83 ? -2.642 -11.636 10.684 1.00 63.16 83 GLU A O 1
ATOM 663 N N . ASN A 1 84 ? -4.121 -10.046 11.256 1.00 69.00 84 ASN A N 1
ATOM 664 C CA . ASN A 1 84 ? -4.561 -9.746 9.886 1.00 69.00 84 ASN A CA 1
ATOM 665 C C . ASN A 1 84 ? -3.433 -9.168 9.020 1.00 69.00 84 ASN A C 1
ATOM 667 O O . ASN A 1 84 ? -3.490 -9.213 7.793 1.00 69.00 84 ASN A O 1
ATOM 671 N N . VAL A 1 85 ? -2.391 -8.627 9.649 1.00 71.75 85 VAL A N 1
ATOM 672 C CA . VAL A 1 85 ? -1.255 -7.994 8.973 1.00 71.75 85 VAL A CA 1
ATOM 673 C C . VAL A 1 85 ? -0.312 -9.053 8.418 1.00 71.75 85 VAL A C 1
ATOM 675 O O . VAL A 1 85 ? 0.157 -8.919 7.293 1.00 71.75 85 VAL A O 1
ATOM 678 N N . ASN A 1 86 ? -0.094 -10.147 9.153 1.00 74.56 86 ASN A N 1
ATOM 679 C CA . ASN A 1 86 ? 0.678 -11.286 8.652 1.00 74.56 86 ASN A CA 1
ATOM 680 C C . ASN A 1 86 ? -0.029 -12.006 7.495 1.00 74.56 86 ASN A C 1
ATOM 682 O O . ASN A 1 86 ? 0.642 -12.555 6.630 1.00 74.56 86 ASN A O 1
ATOM 686 N N . ALA A 1 87 ? -1.362 -11.952 7.423 1.00 81.81 87 ALA A N 1
ATOM 687 C CA . ALA A 1 87 ? -2.109 -12.513 6.298 1.00 81.81 87 ALA A CA 1
ATOM 688 C C . ALA A 1 87 ? -1.858 -11.771 4.968 1.00 81.81 87 ALA A C 1
ATOM 690 O O . ALA A 1 87 ? -2.128 -12.326 3.904 1.00 81.81 87 ALA A O 1
ATOM 691 N N . LEU A 1 88 ? -1.315 -10.544 4.995 1.00 84.56 88 LEU A N 1
ATOM 692 C CA . LEU A 1 88 ? -1.041 -9.766 3.782 1.00 84.56 88 LEU A CA 1
ATOM 693 C C . LEU A 1 88 ? -0.032 -10.447 2.856 1.00 84.56 88 LEU A C 1
ATOM 695 O O . LEU A 1 88 ? -0.211 -10.395 1.641 1.00 84.56 88 LEU A O 1
ATOM 699 N N . THR A 1 89 ? 0.991 -11.108 3.406 1.00 85.12 89 THR A N 1
ATOM 700 C CA . THR A 1 89 ? 1.965 -11.841 2.584 1.00 85.12 89 THR A CA 1
ATOM 701 C C . THR A 1 89 ? 1.290 -13.000 1.863 1.00 85.12 89 THR A C 1
ATOM 703 O O . THR A 1 89 ? 1.386 -13.117 0.644 1.00 85.12 89 THR A O 1
ATOM 706 N N . THR A 1 90 ? 0.488 -13.773 2.597 1.00 87.62 90 THR A N 1
ATOM 707 C CA . THR A 1 90 ? -0.265 -14.909 2.060 1.00 87.62 90 THR A CA 1
ATOM 708 C C . THR A 1 90 ? -1.261 -14.483 0.982 1.00 87.62 90 THR A C 1
ATOM 710 O O . THR A 1 90 ? -1.462 -15.206 0.008 1.00 87.62 90 THR A O 1
ATOM 713 N N . LEU A 1 91 ? -1.882 -13.305 1.118 1.00 88.06 91 LEU A N 1
ATOM 714 C CA . LEU A 1 91 ? -2.785 -12.765 0.098 1.00 88.06 91 LEU A CA 1
ATOM 715 C C . LEU A 1 91 ? -2.056 -12.484 -1.216 1.00 88.06 91 LEU A C 1
ATOM 717 O O . LEU A 1 91 ? -2.565 -12.854 -2.274 1.00 88.06 91 LEU A O 1
ATOM 721 N N . VAL A 1 92 ? -0.868 -11.879 -1.151 1.00 88.50 92 VAL A N 1
ATOM 722 C CA . VAL A 1 92 ? -0.048 -11.635 -2.345 1.00 88.50 92 VAL A CA 1
ATOM 723 C C . VAL A 1 92 ? 0.358 -12.950 -3.004 1.00 88.50 92 VAL A C 1
ATOM 725 O O . VAL A 1 92 ? 0.197 -13.107 -4.215 1.00 88.50 92 VAL A O 1
ATOM 728 N N . ASP A 1 93 ? 0.783 -13.934 -2.212 1.00 87.12 93 ASP A N 1
ATOM 729 C CA . ASP A 1 93 ? 1.138 -15.265 -2.719 1.00 87.12 93 ASP A CA 1
ATOM 730 C C . ASP A 1 93 ? -0.047 -15.990 -3.373 1.00 87.12 93 ASP A C 1
ATOM 732 O O . ASP A 1 93 ? 0.141 -16.734 -4.342 1.00 87.12 93 ASP A O 1
ATOM 736 N N . SER A 1 94 ? -1.260 -15.717 -2.881 1.00 86.62 94 SER A N 1
ATOM 737 C CA . SER A 1 94 ? -2.537 -16.225 -3.401 1.00 86.62 94 SER A CA 1
ATOM 738 C C . SER A 1 94 ? -3.054 -15.462 -4.630 1.00 86.62 94 SER A C 1
ATOM 740 O O . SER A 1 94 ? -4.154 -15.744 -5.101 1.00 86.62 94 SER A O 1
ATOM 742 N N . GLY A 1 95 ? -2.294 -14.493 -5.154 1.00 85.19 95 GLY A N 1
ATOM 743 C CA . GLY A 1 95 ? -2.623 -13.757 -6.380 1.00 85.19 95 GLY A CA 1
ATOM 744 C C . GLY A 1 95 ? -3.404 -12.455 -6.177 1.00 85.19 95 GLY A C 1
ATOM 745 O O . GLY A 1 95 ? -3.824 -11.838 -7.157 1.00 85.19 95 GLY A O 1
ATOM 746 N N . TYR A 1 96 ? -3.593 -11.999 -4.936 1.00 88.31 96 TYR A N 1
ATOM 747 C CA . TYR A 1 96 ? -4.105 -10.651 -4.683 1.00 88.31 96 TYR A CA 1
ATOM 748 C C . TYR A 1 96 ? -2.991 -9.610 -4.844 1.00 88.31 96 TYR A C 1
ATOM 750 O O . TYR A 1 96 ? -1.811 -9.892 -4.659 1.00 88.31 96 TYR A O 1
ATOM 758 N N . ALA A 1 97 ? -3.376 -8.376 -5.150 1.00 89.31 97 ALA A N 1
ATOM 759 C CA . ALA A 1 97 ? -2.486 -7.228 -5.109 1.00 89.31 97 ALA A CA 1
ATOM 760 C C . ALA A 1 97 ? -2.788 -6.344 -3.901 1.00 89.31 97 ALA A C 1
ATOM 762 O O . ALA A 1 97 ? -3.945 -6.195 -3.495 1.00 89.31 97 ALA A O 1
ATOM 763 N N . LEU A 1 98 ? -1.750 -5.706 -3.373 1.00 90.56 98 LEU A N 1
ATOM 764 C CA . LEU A 1 98 ? -1.867 -4.665 -2.360 1.00 90.56 98 LEU A CA 1
ATOM 765 C C . LEU A 1 98 ? -1.563 -3.314 -2.997 1.00 90.56 98 LEU A C 1
ATOM 767 O O . LEU A 1 98 ? -0.535 -3.158 -3.642 1.00 90.56 98 LEU A O 1
ATOM 771 N N . VAL A 1 99 ? -2.431 -2.332 -2.793 1.00 90.06 99 VAL A N 1
ATOM 772 C CA . VAL A 1 99 ? -2.170 -0.928 -3.126 1.00 90.06 99 VAL A CA 1
ATOM 773 C C . VAL A 1 99 ? -1.895 -0.185 -1.837 1.00 90.06 99 VAL A C 1
ATOM 775 O O . VAL A 1 99 ? -2.759 -0.148 -0.967 1.00 90.06 99 VAL A O 1
ATOM 778 N N . ILE A 1 100 ? -0.706 0.384 -1.703 1.00 91.19 100 ILE A N 1
ATOM 779 C CA . ILE A 1 100 ? -0.214 0.994 -0.472 1.00 91.19 100 ILE A CA 1
ATOM 780 C C . ILE A 1 100 ? 0.040 2.473 -0.731 1.00 91.19 100 ILE A C 1
ATOM 782 O O . ILE A 1 100 ? 0.768 2.830 -1.653 1.00 91.19 100 ILE A O 1
ATOM 786 N N . GLU A 1 101 ? -0.526 3.336 0.098 1.00 89.81 101 GLU A N 1
ATOM 787 C CA . GLU A 1 101 ? -0.352 4.784 0.005 1.00 89.81 101 GLU A CA 1
ATOM 788 C C . GLU A 1 101 ? -0.001 5.346 1.378 1.00 89.81 101 GLU A C 1
ATOM 790 O O . GLU A 1 101 ? -0.632 5.004 2.377 1.00 89.81 101 GLU A O 1
ATOM 795 N N . ARG A 1 102 ? 0.982 6.245 1.435 1.00 89.12 102 ARG A N 1
ATOM 796 C CA . ARG A 1 102 ? 1.249 7.023 2.644 1.00 89.12 102 ARG A CA 1
ATOM 797 C C . ARG A 1 102 ? 0.430 8.308 2.623 1.00 89.12 102 ARG A C 1
ATOM 799 O O . ARG A 1 102 ? 0.537 9.100 1.688 1.00 89.12 102 ARG A O 1
ATOM 806 N N . LEU A 1 103 ? -0.315 8.553 3.693 1.00 87.69 103 LEU A N 1
ATOM 807 C CA . LEU A 1 103 ? -1.022 9.809 3.899 1.00 87.69 103 LEU A CA 1
ATOM 808 C C . LEU A 1 103 ? -0.102 10.876 4.494 1.00 87.69 103 LEU A C 1
ATOM 810 O O . LEU A 1 103 ? 0.756 10.593 5.324 1.00 87.69 103 LEU A O 1
ATOM 814 N N . ASP A 1 104 ? -0.342 12.129 4.113 1.00 87.25 104 ASP A N 1
ATOM 815 C CA . ASP A 1 104 ? 0.304 13.294 4.734 1.00 87.25 104 ASP A CA 1
ATOM 816 C C . ASP A 1 104 ? -0.151 13.487 6.187 1.00 87.25 104 ASP A C 1
ATOM 818 O O . ASP A 1 104 ? 0.627 13.861 7.060 1.00 87.25 104 ASP A O 1
ATOM 822 N N . LYS A 1 105 ? -1.427 13.192 6.467 1.00 88.00 105 LYS A N 1
ATOM 823 C CA . LYS A 1 105 ? -2.022 13.367 7.794 1.00 88.00 105 LYS A CA 1
ATOM 824 C C . LYS A 1 105 ? -2.883 12.168 8.176 1.00 88.00 105 LYS A C 1
ATOM 826 O O . LYS A 1 105 ? -3.643 11.678 7.334 1.00 88.00 105 LYS A O 1
ATOM 831 N N . PRO A 1 106 ? -2.824 11.717 9.441 1.00 85.94 106 PRO A N 1
ATOM 832 C CA . PRO A 1 106 ? -3.726 10.688 9.928 1.00 85.94 106 PRO A CA 1
ATOM 833 C C . PRO A 1 106 ? -5.165 11.227 9.943 1.00 85.94 106 PRO A C 1
ATOM 835 O O . PRO A 1 106 ? -5.394 12.370 10.356 1.00 85.94 106 PRO A O 1
ATOM 838 N N . PRO A 1 107 ? -6.166 10.436 9.528 1.00 85.12 107 PRO A N 1
ATOM 839 C CA . PRO A 1 107 ? -7.554 10.827 9.708 1.00 85.12 107 PRO A CA 1
ATOM 840 C C . PRO A 1 107 ? -7.930 10.795 11.196 1.00 85.12 107 PRO A C 1
ATOM 842 O O . PRO A 1 107 ? -7.315 10.107 12.011 1.00 85.12 107 PRO A O 1
ATOM 845 N N . ASN A 1 108 ? -8.966 11.551 11.558 1.00 86.12 108 ASN A N 1
ATOM 846 C CA . ASN A 1 108 ? -9.449 11.621 12.934 1.00 86.12 108 ASN A CA 1
ATOM 847 C C . ASN A 1 108 ? -10.300 10.381 13.260 1.00 86.12 108 ASN A C 1
ATOM 849 O O . ASN A 1 108 ? -11.500 10.353 12.972 1.00 86.12 108 ASN A O 1
ATOM 853 N N . ILE A 1 109 ? -9.676 9.360 13.856 1.00 85.06 109 ILE A N 1
ATOM 854 C CA . ILE A 1 109 ? -10.315 8.067 14.148 1.00 85.06 109 ILE A CA 1
ATOM 855 C C . ILE A 1 109 ? -11.411 8.230 15.196 1.00 85.06 109 ILE A C 1
ATOM 857 O O . ILE A 1 109 ? -12.486 7.646 15.066 1.00 85.06 109 ILE A O 1
ATOM 861 N N . ILE A 1 110 ? -11.181 9.097 16.184 1.00 84.00 110 ILE A N 1
ATOM 862 C CA . ILE A 1 110 ? -12.165 9.422 17.221 1.00 84.00 110 ILE A CA 1
ATOM 863 C C . ILE A 1 110 ? -13.452 9.933 16.575 1.00 84.00 110 ILE A C 1
ATOM 865 O O . ILE A 1 110 ? -14.538 9.470 16.913 1.00 84.00 110 ILE A O 1
ATOM 869 N N . ARG A 1 111 ? -13.352 10.840 15.596 1.00 85.81 111 ARG A N 1
ATOM 870 C CA . ARG A 1 111 ? -14.519 11.355 14.870 1.00 85.81 111 ARG A CA 1
ATOM 871 C C . ARG A 1 111 ? -15.224 10.265 14.061 1.00 85.81 111 ARG A C 1
ATOM 873 O O . ARG A 1 111 ? -16.452 10.265 14.037 1.00 85.81 111 ARG A O 1
ATOM 880 N N . ILE A 1 112 ? -14.476 9.364 13.422 1.00 83.75 112 ILE A N 1
ATOM 881 C CA . ILE A 1 112 ? -15.033 8.255 12.625 1.00 83.75 112 ILE A CA 1
ATOM 882 C C . ILE A 1 112 ? -15.843 7.302 13.518 1.00 83.75 112 ILE A C 1
ATOM 884 O O . ILE A 1 112 ? -16.960 6.933 13.164 1.00 83.75 112 ILE A O 1
ATOM 888 N N . TYR A 1 113 ? -15.324 6.970 14.703 1.00 82.12 113 TYR A N 1
ATOM 889 C CA . TYR A 1 113 ? -15.909 5.958 15.592 1.00 82.12 113 TYR A CA 1
ATOM 890 C C . TYR A 1 113 ? -16.751 6.494 16.740 1.00 82.12 113 TYR A C 1
ATOM 892 O O . TYR A 1 113 ? -17.336 5.700 17.476 1.00 82.12 113 TYR A O 1
ATOM 900 N N . ARG A 1 114 ? -16.874 7.817 16.892 1.00 84.50 114 ARG A N 1
ATOM 901 C CA . ARG A 1 114 ? -17.595 8.445 18.010 1.00 84.50 114 ARG A CA 1
ATOM 902 C C . ARG A 1 114 ? -18.974 7.834 18.240 1.00 84.50 114 ARG A C 1
ATOM 904 O O . ARG A 1 114 ? -19.350 7.578 19.376 1.00 84.50 114 ARG A O 1
ATOM 911 N N . ARG A 1 115 ? -19.720 7.574 17.161 1.00 85.50 115 ARG A N 1
ATOM 912 C CA . ARG A 1 115 ? -21.057 6.971 17.241 1.00 85.50 115 ARG A CA 1
ATOM 913 C C . ARG A 1 115 ? -21.018 5.561 17.833 1.00 85.50 115 ARG A C 1
ATOM 915 O O . ARG A 1 115 ? -21.825 5.268 18.705 1.00 85.50 115 ARG A O 1
ATOM 922 N N . LEU A 1 116 ? -20.087 4.724 17.383 1.00 82.94 116 LEU A N 1
ATOM 923 C CA . LEU A 1 116 ? -19.960 3.337 17.835 1.00 82.94 116 LEU A CA 1
ATOM 924 C C . LEU A 1 116 ? -19.477 3.259 19.290 1.00 82.94 116 LEU A C 1
ATOM 926 O O . LEU A 1 116 ? -19.961 2.423 20.047 1.00 82.94 116 LEU A O 1
ATOM 930 N N . VAL A 1 117 ? -18.603 4.181 19.706 1.00 84.56 117 VAL A N 1
ATOM 931 C CA . VAL A 1 117 ? -18.185 4.321 21.111 1.00 84.56 117 VAL A CA 1
ATOM 932 C C . VAL A 1 117 ? -19.356 4.759 21.990 1.00 84.56 117 VAL A C 1
ATOM 934 O O . VAL A 1 117 ? -19.617 4.135 23.013 1.00 84.56 117 VAL A O 1
ATOM 937 N N . ASN A 1 118 ? -20.113 5.779 21.572 1.00 86.56 118 ASN A N 1
ATOM 938 C CA . ASN A 1 118 ? -21.283 6.258 22.317 1.00 86.56 118 ASN A CA 1
ATOM 939 C C . ASN A 1 118 ? -22.379 5.188 22.455 1.00 86.56 118 ASN A C 1
ATOM 941 O O . ASN A 1 118 ? -23.137 5.211 23.417 1.00 86.56 118 ASN A O 1
ATOM 945 N N . GLN A 1 119 ? -22.473 4.267 21.493 1.00 88.31 119 GLN A N 1
ATOM 946 C CA . GLN A 1 119 ? -23.397 3.130 21.522 1.00 88.31 119 GLN A CA 1
ATOM 947 C C . GLN A 1 119 ? -22.863 1.936 22.333 1.00 88.31 119 GLN A C 1
ATOM 949 O O . GLN A 1 119 ? -23.537 0.914 22.411 1.00 88.31 119 GLN A O 1
ATOM 954 N N . GLY A 1 120 ? -21.658 2.031 22.906 1.00 81.69 120 GLY A N 1
ATOM 955 C CA . GLY A 1 120 ? -21.031 0.950 23.670 1.00 81.69 120 GLY A CA 1
ATOM 956 C C . GLY A 1 120 ? -20.550 -0.234 22.823 1.00 81.69 120 GLY A C 1
ATOM 957 O O . GLY A 1 120 ? -20.161 -1.256 23.379 1.00 81.69 120 GLY A O 1
ATOM 958 N N . LEU A 1 121 ? -20.550 -0.113 21.490 1.00 83.50 121 LEU A N 1
ATOM 959 C CA . LEU A 1 121 ? -20.169 -1.195 20.572 1.00 83.50 121 LEU A CA 1
ATOM 960 C C . LEU A 1 121 ? -18.650 -1.383 20.486 1.00 83.50 121 LEU A C 1
ATOM 962 O O . LEU A 1 121 ? -18.175 -2.467 20.156 1.00 83.50 121 LEU A O 1
ATOM 966 N N . ILE A 1 122 ? -17.881 -0.329 20.769 1.00 82.69 122 ILE A N 1
ATOM 967 C CA . ILE A 1 122 ? -16.415 -0.348 20.781 1.00 82.69 122 ILE A CA 1
ATOM 968 C C . ILE A 1 122 ? -15.924 0.401 22.021 1.00 82.69 122 ILE A C 1
ATOM 970 O O . ILE A 1 122 ? -16.423 1.479 22.348 1.00 82.69 122 ILE A O 1
ATOM 974 N N . ARG A 1 123 ? -14.910 -0.145 22.698 1.00 85.50 123 ARG A N 1
ATOM 975 C CA . ARG A 1 123 ? -14.274 0.510 23.848 1.00 85.50 123 ARG A CA 1
ATOM 976 C C . ARG A 1 123 ? -13.469 1.730 23.393 1.00 85.50 123 ARG A C 1
ATOM 978 O O . ARG A 1 123 ? -12.732 1.663 22.411 1.00 85.50 123 ARG A O 1
ATOM 985 N N . ALA A 1 124 ? -13.552 2.828 24.143 1.00 84.88 124 ALA A N 1
ATOM 986 C CA . ALA A 1 124 ? -12.799 4.052 23.850 1.00 84.88 124 ALA A CA 1
ATOM 987 C C . ALA A 1 124 ? -11.277 3.810 23.799 1.00 84.88 124 ALA A C 1
ATOM 989 O O . ALA A 1 124 ? -10.597 4.337 22.922 1.00 84.88 124 ALA A O 1
ATOM 990 N N . GLU A 1 125 ? -10.763 2.950 24.680 1.00 87.38 125 GLU A N 1
ATOM 991 C CA . GLU A 1 125 ? -9.356 2.534 24.708 1.00 87.38 125 GLU A CA 1
ATOM 992 C C . GLU A 1 125 ? -8.898 1.918 23.375 1.00 87.38 125 GLU A C 1
ATOM 994 O O . GLU A 1 125 ? -7.836 2.262 22.861 1.00 87.38 125 GLU A O 1
ATOM 999 N N . THR A 1 126 ? -9.729 1.073 22.751 1.00 83.69 126 THR A N 1
ATOM 1000 C CA . THR A 1 126 ? -9.430 0.481 21.439 1.00 83.69 126 THR A CA 1
ATOM 1001 C C . THR A 1 126 ? -9.224 1.562 20.379 1.00 83.69 126 THR A C 1
ATOM 1003 O O . THR A 1 126 ? -8.290 1.480 19.585 1.00 83.69 126 THR A O 1
ATOM 1006 N N . ILE A 1 127 ? -10.052 2.610 20.391 1.00 83.81 127 ILE A N 1
ATOM 1007 C CA . ILE A 1 127 ? -9.938 3.732 19.452 1.00 83.81 127 ILE A CA 1
ATOM 1008 C C . ILE A 1 127 ? -8.664 4.544 19.694 1.00 83.81 127 ILE A C 1
ATOM 1010 O O . ILE A 1 127 ? -8.008 4.937 18.728 1.00 83.81 127 ILE A O 1
ATOM 1014 N N . LEU A 1 128 ? -8.287 4.771 20.954 1.00 85.44 128 LEU A N 1
ATOM 1015 C CA . LEU A 1 128 ? -7.045 5.470 21.296 1.00 85.44 128 LEU A CA 1
ATOM 1016 C C . LEU A 1 128 ? -5.812 4.686 20.830 1.00 85.44 128 LEU A C 1
ATOM 1018 O O . LEU A 1 128 ? -4.916 5.270 20.222 1.00 85.44 128 LEU A O 1
ATOM 1022 N N . ASN A 1 129 ? -5.808 3.365 21.017 1.00 84.31 129 ASN A N 1
ATOM 1023 C CA . ASN A 1 129 ? -4.729 2.495 20.546 1.00 84.31 129 ASN A CA 1
ATOM 1024 C C . ASN A 1 129 ? -4.606 2.518 19.014 1.00 84.31 129 ASN A C 1
ATOM 1026 O O . ASN A 1 129 ? -3.504 2.646 18.479 1.00 84.31 129 ASN A O 1
ATOM 1030 N N . ILE A 1 130 ? -5.734 2.470 18.297 1.00 81.38 130 ILE A N 1
ATOM 1031 C CA . ILE A 1 130 ? -5.760 2.588 16.831 1.00 81.38 130 ILE A CA 1
ATOM 1032 C C . ILE A 1 130 ? -5.232 3.963 16.388 1.00 81.38 130 ILE A C 1
ATOM 1034 O O . ILE A 1 130 ? -4.396 4.046 15.488 1.00 81.38 130 ILE A O 1
ATOM 1038 N N . GLN A 1 131 ? -5.677 5.046 17.031 1.00 85.69 131 GLN A N 1
ATOM 1039 C CA . GLN A 1 131 ? -5.231 6.408 16.725 1.00 85.69 131 GLN A CA 1
ATOM 1040 C C . GLN A 1 131 ? -3.717 6.571 16.920 1.00 85.69 131 GLN A C 1
ATOM 1042 O O . GLN A 1 131 ? -3.067 7.184 16.072 1.00 85.69 131 GLN A O 1
ATOM 1047 N N . ALA A 1 132 ? -3.160 6.011 17.998 1.00 84.06 132 ALA A N 1
ATOM 1048 C CA . ALA A 1 132 ? -1.725 6.031 18.273 1.00 84.06 132 ALA A CA 1
ATOM 1049 C C . ALA A 1 132 ? -0.924 5.224 17.239 1.00 84.06 132 ALA A C 1
ATOM 1051 O O . ALA A 1 132 ? 0.137 5.656 16.800 1.00 84.06 132 ALA A O 1
ATOM 1052 N N . ALA A 1 133 ? -1.444 4.078 16.794 1.00 79.50 133 ALA A N 1
ATOM 1053 C CA . ALA A 1 133 ? -0.781 3.263 15.779 1.00 79.50 133 ALA A CA 1
ATOM 1054 C C . ALA A 1 133 ? -0.747 3.929 14.391 1.00 79.50 133 ALA A C 1
ATOM 1056 O O . ALA A 1 133 ? 0.147 3.646 13.592 1.00 79.50 133 ALA A O 1
ATOM 1057 N N . ILE A 1 134 ? -1.727 4.782 14.084 1.00 83.88 134 ILE A N 1
ATOM 1058 C CA . ILE A 1 134 ? -1.871 5.450 12.781 1.00 83.88 134 ILE A CA 1
ATOM 1059 C C . ILE A 1 134 ? -1.155 6.801 12.745 1.00 83.88 134 ILE A C 1
ATOM 1061 O O . ILE A 1 134 ? -0.762 7.247 11.670 1.00 83.88 134 ILE A O 1
ATOM 1065 N N . SER A 1 135 ? -0.978 7.468 13.886 1.00 83.19 135 SER A N 1
ATOM 1066 C CA . SER A 1 135 ? -0.456 8.838 13.929 1.00 83.19 135 SER A CA 1
ATOM 1067 C C . SER A 1 135 ? 0.983 8.974 13.427 1.00 83.19 135 SER A C 1
ATOM 1069 O O . SER A 1 135 ? 1.317 10.011 12.860 1.00 83.19 135 SER A O 1
ATOM 1071 N N . THR A 1 136 ? 1.821 7.949 13.601 1.00 82.00 136 THR A N 1
ATOM 1072 C CA . THR A 1 136 ? 3.242 7.973 13.216 1.00 82.00 136 THR A CA 1
ATOM 1073 C C . THR A 1 136 ? 3.462 7.729 11.725 1.00 82.00 136 THR A C 1
ATOM 1075 O O . THR A 1 136 ? 4.341 8.335 11.116 1.00 82.00 136 THR A O 1
ATOM 1078 N N . THR A 1 137 ? 2.693 6.820 11.125 1.00 85.62 137 THR A N 1
ATOM 1079 C CA . THR A 1 137 ? 2.857 6.399 9.724 1.00 85.62 137 THR A CA 1
ATOM 1080 C C . THR A 1 137 ? 1.488 6.074 9.119 1.00 85.62 137 THR A C 1
ATOM 1082 O O . THR A 1 137 ? 1.154 4.901 8.919 1.00 85.62 137 THR A O 1
ATOM 1085 N N . PRO A 1 138 ? 0.639 7.089 8.867 1.00 88.25 138 PRO A N 1
ATOM 1086 C CA . PRO A 1 138 ? -0.714 6.850 8.389 1.00 88.25 138 PRO A CA 1
ATOM 1087 C C . PRO A 1 138 ? -0.653 6.266 6.978 1.00 88.25 138 PRO A C 1
ATOM 1089 O O . PRO A 1 138 ? -0.235 6.923 6.026 1.00 88.25 138 PRO A O 1
ATOM 1092 N N . THR A 1 139 ? -1.053 5.006 6.857 1.00 89.31 139 THR A N 1
ATOM 1093 C CA . THR A 1 139 ? -0.885 4.211 5.643 1.00 89.31 139 THR A CA 1
ATOM 1094 C C . THR A 1 139 ? -2.240 3.695 5.196 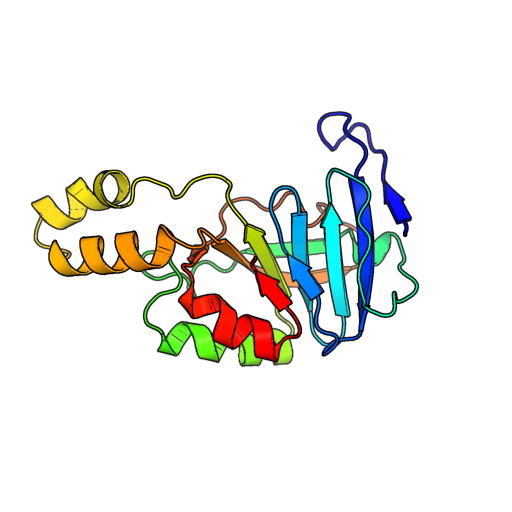1.00 89.31 139 THR A C 1
ATOM 1096 O O . THR A 1 139 ? -3.023 3.203 5.993 1.00 89.31 139 THR A O 1
ATOM 1099 N N . LEU A 1 140 ? -2.555 3.778 3.916 1.00 88.44 140 LEU A N 1
ATOM 1100 C CA . LEU A 1 140 ? -3.716 3.126 3.335 1.00 88.44 140 LEU A CA 1
ATOM 1101 C C . LEU A 1 140 ? -3.267 1.858 2.624 1.00 88.44 140 LEU A C 1
ATOM 1103 O O . LEU A 1 140 ? -2.252 1.863 1.937 1.00 88.44 140 LEU A O 1
ATOM 1107 N N . VAL A 1 141 ? -4.034 0.783 2.777 1.00 89.19 141 VAL A N 1
ATOM 1108 C CA . VAL A 1 141 ? -3.813 -0.492 2.098 1.00 89.19 141 VAL A CA 1
ATOM 1109 C C . VAL A 1 141 ? -5.122 -0.951 1.464 1.00 89.19 141 VAL A C 1
ATOM 1111 O O . VAL A 1 141 ? -6.097 -1.270 2.144 1.00 89.19 141 VAL A O 1
ATOM 1114 N N . GLY A 1 142 ? -5.166 -0.967 0.138 1.00 87.44 142 GLY A N 1
ATOM 1115 C CA . GLY A 1 142 ? -6.240 -1.562 -0.647 1.00 87.44 142 GLY A CA 1
ATOM 1116 C C . GLY A 1 142 ? -5.876 -2.983 -1.053 1.00 87.44 142 GLY A C 1
ATOM 1117 O O . GLY A 1 142 ? -4.837 -3.192 -1.665 1.00 87.44 142 GLY A O 1
ATOM 1118 N N . ILE A 1 143 ? -6.736 -3.955 -0.755 1.00 87.62 143 ILE A N 1
ATOM 1119 C CA . ILE A 1 143 ? -6.562 -5.342 -1.206 1.00 87.62 143 ILE A CA 1
ATOM 1120 C C . ILE A 1 143 ? -7.398 -5.543 -2.461 1.00 87.62 143 ILE A C 1
ATOM 1122 O O . ILE A 1 143 ? -8.607 -5.287 -2.458 1.00 87.62 143 ILE A O 1
ATOM 1126 N N . ILE A 1 144 ? -6.758 -5.984 -3.537 1.00 86.56 144 ILE A N 1
ATOM 1127 C CA . ILE A 1 144 ? -7.353 -6.056 -4.865 1.00 86.56 144 ILE A CA 1
ATOM 1128 C C . ILE A 1 144 ? -7.221 -7.470 -5.401 1.00 86.56 144 ILE A C 1
ATOM 1130 O O . ILE A 1 144 ? -6.144 -8.048 -5.437 1.00 86.56 144 ILE A O 1
ATOM 1134 N N . GLU A 1 145 ? -8.334 -8.018 -5.864 1.00 85.25 145 GLU A N 1
ATOM 1135 C CA . GLU A 1 145 ? -8.320 -9.210 -6.703 1.00 85.25 145 GLU A CA 1
ATOM 1136 C C . GLU A 1 145 ? -8.008 -8.784 -8.139 1.00 85.25 145 GLU A C 1
ATOM 1138 O O . GLU A 1 145 ? -8.841 -8.131 -8.784 1.00 85.25 145 GLU A O 1
ATOM 1143 N N . VAL A 1 146 ? -6.793 -9.081 -8.604 1.00 77.94 146 VAL A N 1
ATOM 1144 C CA . VAL A 1 146 ? -6.345 -8.745 -9.959 1.00 77.94 146 VAL A CA 1
ATOM 1145 C C . VAL A 1 146 ? -7.023 -9.693 -10.936 1.00 77.94 146 VAL A C 1
ATOM 1147 O O . VAL A 1 146 ? -6.868 -10.905 -10.842 1.00 77.94 146 VAL A O 1
ATOM 1150 N N . ARG A 1 147 ? -7.803 -9.139 -11.867 1.00 76.50 147 ARG A N 1
ATOM 1151 C CA . ARG A 1 147 ? -8.454 -9.923 -12.926 1.00 76.50 147 ARG A CA 1
ATOM 1152 C C . ARG A 1 147 ? -7.634 -9.945 -14.205 1.00 76.50 147 ARG A C 1
ATOM 1154 O O . ARG A 1 147 ? -7.636 -10.946 -14.903 1.00 76.50 147 ARG A O 1
ATOM 1161 N N . GLU A 1 148 ? -6.990 -8.825 -14.519 1.00 69.88 148 GLU A N 1
ATOM 1162 C CA . GLU A 1 148 ? -6.225 -8.635 -15.748 1.00 69.88 148 GLU A CA 1
ATOM 1163 C C . GLU A 1 148 ? -5.274 -7.439 -15.583 1.00 69.88 148 G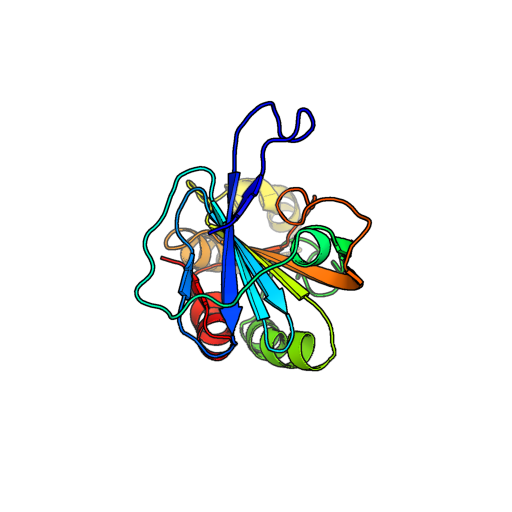LU A C 1
ATOM 1165 O O . GLU A 1 148 ? -5.654 -6.420 -14.987 1.00 69.88 148 GLU A O 1
ATOM 1170 N N . LEU A 1 149 ? -4.061 -7.571 -16.126 1.00 72.75 149 LEU A N 1
ATOM 1171 C CA . LEU A 1 149 ? -3.114 -6.477 -16.356 1.00 72.75 149 LEU A CA 1
ATOM 1172 C C . LEU A 1 149 ? -3.295 -5.994 -17.803 1.00 72.75 149 LEU A C 1
ATOM 1174 O O . LEU A 1 149 ? -3.358 -6.815 -18.714 1.00 72.75 149 LEU A O 1
ATOM 1178 N N . GLY A 1 150 ? -3.401 -4.686 -18.033 1.00 65.69 150 GLY A N 1
ATOM 1179 C CA . GLY A 1 150 ? -3.419 -4.112 -19.385 1.00 65.69 150 GLY A CA 1
ATOM 1180 C C . GLY A 1 150 ? -4.610 -3.249 -19.762 1.00 65.69 150 GLY A C 1
ATOM 1181 O O . GLY A 1 150 ? -4.460 -2.295 -20.521 1.00 65.69 150 GLY A O 1
ATOM 1182 N N . ARG A 1 151 ? -5.805 -3.526 -19.235 1.00 66.56 151 ARG A N 1
ATOM 1183 C CA . ARG A 1 151 ? -7.018 -2.761 -19.571 1.00 66.56 151 ARG A CA 1
ATOM 1184 C C . ARG A 1 151 ? -7.842 -2.496 -18.318 1.00 66.56 151 ARG A C 1
ATOM 1186 O O . ARG A 1 151 ? -8.630 -3.332 -17.884 1.00 66.56 151 ARG A O 1
ATOM 1193 N N . GLY A 1 152 ? -7.677 -1.322 -17.709 1.00 68.50 152 GLY A N 1
ATOM 1194 C CA . GLY A 1 152 ? -8.352 -1.015 -16.448 1.00 68.50 152 GLY A CA 1
ATOM 1195 C C . GLY A 1 152 ? -8.156 0.407 -15.941 1.00 68.50 152 GLY A C 1
ATOM 1196 O O . GLY A 1 152 ? -7.659 1.279 -16.648 1.00 68.50 152 GLY A O 1
ATOM 1197 N N . LYS A 1 153 ? -8.573 0.643 -14.690 1.00 71.12 153 LYS A N 1
ATOM 1198 C CA . LYS A 1 153 ? -8.237 1.891 -13.998 1.00 71.12 153 LYS A CA 1
ATOM 1199 C C . LYS A 1 153 ? -6.767 1.817 -13.592 1.00 71.12 153 LYS A C 1
ATOM 1201 O O . LYS A 1 153 ? -6.317 0.756 -13.159 1.00 71.12 153 LYS A O 1
ATOM 1206 N N . PRO A 1 154 ? -6.022 2.920 -13.693 1.00 73.25 154 PRO A N 1
ATOM 1207 C CA . PRO A 1 154 ? -4.653 2.915 -13.225 1.00 73.25 154 PRO A CA 1
ATOM 1208 C C . PRO A 1 154 ? -4.648 2.747 -11.699 1.00 73.25 154 PRO A C 1
ATOM 1210 O O . PRO A 1 154 ? -5.534 3.270 -11.007 1.00 73.25 154 PRO A O 1
ATOM 1213 N N . PHE A 1 155 ? -3.682 1.996 -11.164 1.00 77.75 155 PHE A N 1
ATOM 1214 C CA . PHE A 1 155 ? -3.768 1.557 -9.767 1.00 77.75 155 PHE A CA 1
ATOM 1215 C C . PHE A 1 155 ? -3.675 2.685 -8.733 1.00 77.75 155 PHE A C 1
ATOM 1217 O O . PHE A 1 155 ? -4.163 2.556 -7.614 1.00 77.75 155 PHE A O 1
ATOM 1224 N N . TRP A 1 156 ? -3.139 3.839 -9.119 1.00 73.75 156 TRP A N 1
ATOM 1225 C CA . TRP A 1 156 ? -3.113 5.040 -8.283 1.00 73.75 156 TRP A CA 1
ATOM 1226 C C . TRP A 1 156 ? -4.517 5.660 -8.066 1.00 73.75 156 TRP A C 1
ATOM 1228 O O . TRP A 1 156 ? -4.655 6.630 -7.326 1.00 73.75 156 TRP A O 1
ATOM 1238 N N . ARG A 1 157 ? -5.579 5.124 -8.698 1.00 67.31 157 ARG A N 1
ATOM 1239 C CA . ARG A 1 157 ? -6.954 5.662 -8.658 1.00 67.31 157 ARG A CA 1
ATOM 1240 C C . ARG A 1 157 ? -7.996 4.688 -8.086 1.00 67.31 157 ARG A C 1
ATOM 1242 O O . ARG A 1 157 ? -9.162 4.709 -8.502 1.00 67.31 157 ARG A O 1
ATOM 1249 N N . PHE A 1 158 ? -7.619 3.837 -7.130 1.00 67.94 158 PHE A N 1
ATOM 1250 C CA . PHE A 1 158 ? -8.566 2.923 -6.482 1.00 67.94 158 PHE A CA 1
ATOM 1251 C C . PHE A 1 158 ? -9.302 3.571 -5.297 1.00 67.94 158 PHE A C 1
ATOM 1253 O O . PHE A 1 158 ? -8.677 4.032 -4.346 1.00 67.94 158 PHE A O 1
ATOM 1260 N N . PRO A 1 159 ? -10.649 3.602 -5.310 1.00 62.66 159 PRO A N 1
ATOM 1261 C CA . PRO A 1 159 ? -11.406 4.121 -4.185 1.00 62.66 159 PRO A CA 1
ATOM 1262 C C . PRO A 1 159 ? -11.431 3.107 -3.037 1.00 62.66 159 PRO A C 1
ATOM 1264 O O . PRO A 1 159 ? -11.587 1.908 -3.267 1.00 62.66 159 PRO A O 1
ATOM 1267 N N . ARG A 1 160 ? -11.441 3.629 -1.804 1.00 73.00 160 ARG A N 1
ATOM 1268 C CA . ARG A 1 160 ? -11.816 2.915 -0.568 1.00 73.00 160 ARG A CA 1
ATOM 1269 C C . ARG A 1 160 ? -10.823 1.848 -0.038 1.00 73.00 160 ARG A C 1
ATOM 1271 O O . ARG A 1 160 ? -11.256 0.718 0.207 1.00 73.00 160 ARG A O 1
ATOM 1278 N N . PRO A 1 161 ? -9.546 2.197 0.193 1.00 81.25 161 PRO A N 1
ATOM 1279 C CA . PRO A 1 161 ? -8.596 1.339 0.910 1.00 81.25 161 PRO A CA 1
ATOM 1280 C C . PRO A 1 161 ? -8.914 1.229 2.415 1.00 81.25 161 PRO A C 1
ATOM 1282 O O . PRO A 1 161 ? -9.668 2.042 2.954 1.00 81.25 161 PRO A O 1
ATOM 1285 N N . CYS A 1 162 ? -8.333 0.230 3.085 1.00 86.12 162 CYS A N 1
ATOM 1286 C CA . CYS A 1 162 ? -8.331 0.128 4.543 1.00 86.12 162 CYS A CA 1
ATOM 1287 C C . CYS A 1 162 ? -7.241 1.042 5.123 1.00 86.12 162 CYS A C 1
ATOM 1289 O O . CYS A 1 162 ? -6.159 1.155 4.550 1.00 86.12 162 CYS A O 1
ATOM 1291 N N . LEU A 1 163 ? -7.469 1.629 6.290 1.00 86.31 163 LEU A N 1
ATOM 1292 C CA . LEU A 1 163 ? -6.441 2.340 7.033 1.00 86.31 163 LEU A CA 1
ATOM 1293 C C . LEU A 1 163 ? -5.574 1.364 7.831 1.00 86.31 163 LEU A C 1
ATOM 1295 O O . LEU A 1 163 ? -6.060 0.457 8.505 1.00 86.31 163 LEU A O 1
ATOM 1299 N N . ALA A 1 164 ? -4.274 1.561 7.731 1.00 79.44 164 ALA A N 1
ATOM 1300 C CA . ALA A 1 164 ? -3.232 0.786 8.360 1.00 79.44 164 ALA A CA 1
ATOM 1301 C C . ALA A 1 164 ? -2.257 1.748 9.056 1.00 79.44 164 ALA A C 1
ATOM 1303 O O . ALA A 1 164 ? -1.915 2.814 8.545 1.00 79.44 164 ALA A O 1
ATOM 1304 N N . GLY A 1 165 ? -1.856 1.399 10.272 1.00 81.00 165 GLY A N 1
ATOM 1305 C CA . GLY A 1 165 ? -0.840 2.143 11.008 1.00 81.00 165 GLY A CA 1
ATOM 1306 C C . GLY A 1 165 ? 0.567 1.613 10.754 1.00 81.00 165 GLY A C 1
ATOM 1307 O O . GLY A 1 165 ? 0.795 0.771 9.887 1.00 81.00 165 GLY A O 1
ATOM 1308 N N . GLN A 1 166 ? 1.506 2.034 11.596 1.00 79.69 166 GLN A N 1
ATOM 1309 C CA . GLN A 1 166 ? 2.915 1.633 11.528 1.00 79.69 166 GLN A CA 1
ATOM 1310 C C . GLN A 1 166 ? 3.152 0.115 11.555 1.00 79.69 166 GLN A C 1
ATOM 1312 O O . GLN A 1 166 ? 4.124 -0.367 10.983 1.00 79.69 166 GLN A O 1
ATOM 1317 N N . TYR A 1 167 ? 2.276 -0.666 12.195 1.00 79.38 167 TYR A N 1
ATOM 1318 C CA . TYR A 1 167 ? 2.455 -2.116 12.339 1.00 79.38 167 TYR A CA 1
ATOM 1319 C C . TYR A 1 167 ? 2.445 -2.850 10.993 1.00 79.38 167 TYR A C 1
ATOM 1321 O O . TYR A 1 167 ? 3.018 -3.934 10.883 1.00 79.38 167 TYR A O 1
ATOM 1329 N N . VAL A 1 168 ? 1.828 -2.264 9.958 1.00 84.88 168 VAL A N 1
ATOM 1330 C CA . VAL A 1 168 ? 1.771 -2.885 8.632 1.00 84.88 168 VAL A CA 1
ATOM 1331 C C . VAL A 1 168 ? 3.151 -2.957 7.986 1.00 84.88 168 VAL A C 1
ATOM 1333 O O . VAL A 1 168 ? 3.408 -3.879 7.216 1.00 84.88 168 VAL A O 1
ATOM 1336 N N . ASN A 1 169 ? 4.076 -2.069 8.372 1.00 86.38 169 ASN A N 1
ATOM 1337 C CA . ASN A 1 169 ? 5.439 -2.056 7.847 1.00 86.38 169 ASN A CA 1
ATOM 1338 C C . ASN A 1 169 ? 6.175 -3.377 8.070 1.00 86.38 169 ASN A C 1
ATOM 1340 O O . ASN A 1 169 ? 6.962 -3.757 7.210 1.00 86.38 169 ASN A O 1
ATOM 1344 N N . ASN A 1 170 ? 5.906 -4.112 9.153 1.00 84.12 170 ASN A N 1
ATOM 1345 C CA . ASN A 1 170 ? 6.548 -5.410 9.375 1.00 84.12 170 ASN A CA 1
ATOM 1346 C C . ASN A 1 170 ? 6.134 -6.444 8.318 1.00 84.12 170 ASN A C 1
ATOM 1348 O O . ASN A 1 170 ? 6.977 -7.200 7.840 1.00 84.12 170 ASN A O 1
ATOM 1352 N N . ALA A 1 171 ? 4.857 -6.471 7.922 1.00 86.31 171 ALA A N 1
ATOM 1353 C CA . ALA A 1 171 ? 4.397 -7.351 6.848 1.00 86.31 171 ALA A CA 1
ATOM 1354 C C . ALA A 1 171 ? 4.821 -6.844 5.470 1.00 86.31 171 ALA A C 1
ATOM 1356 O O . ALA A 1 171 ? 5.276 -7.633 4.647 1.00 86.31 171 ALA A O 1
ATOM 1357 N N . LEU A 1 172 ? 4.737 -5.534 5.230 1.00 89.25 172 LEU A N 1
ATOM 1358 C CA . LEU A 1 172 ? 5.173 -4.946 3.965 1.00 89.25 172 LEU A CA 1
ATOM 1359 C C . LEU A 1 172 ? 6.674 -5.140 3.734 1.00 89.25 172 LEU A C 1
ATOM 1361 O O . LEU A 1 172 ? 7.075 -5.421 2.611 1.00 89.25 172 LEU A O 1
ATOM 1365 N N . SER A 1 173 ? 7.497 -5.086 4.785 1.00 88.75 173 SER A N 1
ATOM 1366 C CA . SER A 1 173 ? 8.948 -5.278 4.657 1.00 88.75 173 SER A CA 1
ATOM 1367 C C . SER A 1 173 ? 9.283 -6.686 4.167 1.00 88.75 173 SER A C 1
ATOM 1369 O O . SER A 1 173 ? 10.207 -6.848 3.376 1.00 88.75 173 SER A O 1
ATOM 1371 N N . LYS A 1 174 ? 8.495 -7.701 4.559 1.00 88.25 174 LYS A N 1
ATOM 1372 C CA . LYS A 1 174 ? 8.614 -9.068 4.016 1.00 88.25 174 LYS A CA 1
ATOM 1373 C C . LYS A 1 174 ? 8.277 -9.133 2.523 1.00 88.25 174 LYS A C 1
ATOM 1375 O O . LYS A 1 174 ? 8.771 -10.010 1.829 1.00 88.25 174 LYS A O 1
ATOM 1380 N N . LEU A 1 175 ? 7.457 -8.201 2.039 1.00 89.06 175 LEU A N 1
ATOM 1381 C CA . LEU A 1 175 ? 7.101 -8.034 0.630 1.00 89.06 175 LEU A CA 1
ATOM 1382 C C . LEU A 1 175 ? 8.042 -7.076 -0.121 1.00 89.06 175 LEU A C 1
ATOM 1384 O O . LEU A 1 175 ? 7.732 -6.694 -1.245 1.00 89.06 175 LEU A O 1
ATOM 1388 N N . GLY A 1 176 ? 9.156 -6.655 0.489 1.00 89.94 176 GLY A N 1
ATOM 1389 C CA . GLY A 1 176 ? 10.087 -5.700 -0.115 1.00 89.94 176 GLY A CA 1
ATOM 1390 C C . GLY A 1 176 ? 9.596 -4.249 -0.098 1.00 89.94 176 GLY A C 1
ATOM 1391 O O . GLY A 1 176 ? 10.113 -3.417 -0.830 1.00 89.94 176 GLY A O 1
ATOM 1392 N N . VAL A 1 177 ? 8.609 -3.894 0.726 1.00 91.38 177 VAL A N 1
ATOM 1393 C CA . VAL A 1 177 ? 8.082 -2.524 0.796 1.00 91.38 177 VAL A CA 1
ATOM 1394 C C . VAL A 1 177 ? 8.210 -1.943 2.195 1.00 91.38 177 VAL A C 1
ATOM 1396 O O . VAL A 1 177 ? 7.807 -2.551 3.181 1.00 91.38 177 VAL A O 1
ATOM 1399 N N . ARG A 1 178 ? 8.704 -0.710 2.294 1.00 91.44 178 ARG A N 1
ATOM 1400 C CA . ARG A 1 178 ? 8.763 0.032 3.558 1.00 91.44 178 ARG A CA 1
ATOM 1401 C C . ARG A 1 178 ? 8.104 1.396 3.418 1.00 91.44 178 ARG A C 1
ATOM 1403 O O . ARG A 1 178 ? 8.532 2.202 2.597 1.00 91.44 178 ARG A O 1
ATOM 1410 N N . VAL A 1 179 ? 7.102 1.690 4.241 1.00 90.12 179 VAL A N 1
ATOM 1411 C CA . VAL A 1 179 ? 6.463 3.013 4.263 1.00 90.12 179 VAL A CA 1
ATOM 1412 C C . VAL A 1 179 ? 7.249 3.936 5.195 1.00 90.12 179 VAL A C 1
ATOM 1414 O O . VAL A 1 179 ? 7.453 3.594 6.364 1.00 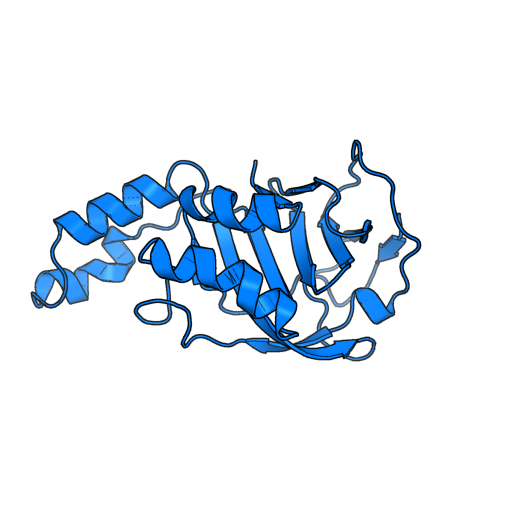90.12 179 VAL A O 1
ATOM 1417 N N . VAL A 1 180 ? 7.715 5.079 4.672 1.00 88.12 180 VAL A N 1
ATOM 1418 C CA . VAL A 1 180 ? 8.657 6.010 5.342 1.00 88.12 180 VAL A CA 1
ATOM 1419 C C . VAL A 1 180 ? 8.204 7.444 5.337 1.00 88.12 180 VAL A C 1
ATOM 1421 O O . VAL A 1 180 ? 7.519 7.857 4.374 1.00 88.12 180 VAL A O 1
#

pLDDT: mean 81.22, std 9.2, range [43.28, 92.0]

Secondary structure (DSSP, 8-state):
-EEE--TTTTT--EEEEEEETT--EEE-TTEEEEE-SSEEEEEESS----SSPEEP--HHHHEEEEEE--TTSBTTTB--SHHHHHHHHHHHHTTEEEEEEE-SS---HHHHHHHHHHTTSS-HHHHHHHHHHHHSS-EEEEEEEEEEESSSEEGGG---PEEE-TTHHHHHHHTTEEE-

Radius of gyration: 16.43 Å; chains: 1; bounding box: 42×33×44 Å

Foldseek 3Di:
DDWDQDPVPVRAIKDKWKAFPPAAWEAEAQWKWKFAHGMIMIIGSDDDDTPGDTDDDDQLQQFFDWDWDQVCADVSAANDDLVSLLCVLVLRVVGKMKMKHWDPAADDLCVVCVVCCVVVNDPPVVSVVVCVQCGPTWMFITIIRTPGGHHHDGSVDDPRTHIYGQSSQVSVNNGSYHYD

Sequence (180 aa):
MLTLSEGLIRRREVYVYGFRSPTSVTVGLGSIALVTKGLILIVSAIPRSFNAQEEPISLNDTLIRGRVRRHFCWDGNFIWPPENVNALTTLVDSGYALVIERLDKPPNIIRIYRRLVNQGLIRAETILNIQAAISTTPTLVGIIEVRELGRGKPFWRFPRPCLAGQYVNNALSKLGVRVV